Protein AF-A0A2V6NND7-F1 (afdb_monomer_lite)

Foldseek 3Di:
DDKFKKKAKAQCPPVVLVVVLCVLLVVLVKDKDWPDWAHAPDPPDMIMTIMMIGDPDPVSVVVSVVVNVVSVIDTDFPAFFDKDWAQAQLGDDPQFDFFDQFWKWGADPNDIATAPPRDGGFWWFADPVVRHIYTDHSNRHGTGTITTGDCHRMDTDDDDDPPPDD

pLDDT: mean 82.36, std 12.59, range [38.66, 97.38]

Radius of gyration: 18.02 Å; chains: 1; bounding box: 40×38×52 Å

Sequence (166 aa):
MFSETIELRGHIIDSLILPKVLDEILEGGGNFKIAQVKIGQQRADQSIARIEVSAESGGALDDLILRLRQHGAEVAEKGDAQLAAAPADGIFPNDFYVTTNRQTFVRIGGKELEVRAPMLDSAIMIDRGKERARTVRFADVRKGMEIVVGHQGVRVVPAQRATSGT

Structure (mmCIF, N/CA/C/O backbone):
data_AF-A0A2V6NND7-F1
#
_entry.id   AF-A0A2V6NND7-F1
#
loop_
_atom_site.group_PDB
_atom_site.id
_atom_site.type_symbol
_atom_site.label_atom_id
_atom_site.label_alt_id
_atom_site.label_comp_id
_atom_site.label_asym_id
_atom_site.label_entity_id
_atom_site.label_seq_id
_atom_site.pdbx_PDB_ins_code
_atom_site.Cartn_x
_atom_site.Cartn_y
_atom_site.Cartn_z
_atom_site.occupancy
_atom_site.B_iso_or_equiv
_atom_site.auth_seq_id
_atom_site.auth_comp_id
_atom_site.auth_asym_id
_atom_site.auth_atom_id
_atom_site.pdbx_PDB_model_num
ATOM 1 N N . MET A 1 1 ? -0.317 21.075 -2.247 1.00 62.53 1 MET A N 1
ATOM 2 C CA . MET A 1 1 ? -1.237 20.372 -1.334 1.00 62.53 1 MET A CA 1
ATOM 3 C C . MET A 1 1 ? -1.298 18.921 -1.769 1.00 62.53 1 MET A C 1
ATOM 5 O O . MET A 1 1 ? -1.736 18.646 -2.880 1.00 62.53 1 MET A O 1
ATOM 9 N N . PHE A 1 2 ? -0.756 18.032 -0.948 1.00 71.62 2 PHE A N 1
ATOM 10 C CA . PHE A 1 2 ? -0.728 16.588 -1.178 1.00 71.62 2 PHE A CA 1
ATOM 11 C C . PHE A 1 2 ? -1.753 15.947 -0.249 1.00 71.62 2 PHE A C 1
ATOM 13 O O . PHE A 1 2 ? -1.918 16.429 0.870 1.00 71.62 2 PHE A O 1
ATOM 20 N N . SER A 1 3 ? -2.444 14.897 -0.692 1.00 76.69 3 SER A N 1
ATOM 21 C CA . SER A 1 3 ? -3.372 14.159 0.165 1.00 76.69 3 SER A CA 1
ATOM 22 C C . SER A 1 3 ? -3.219 12.654 0.024 1.00 76.69 3 SER A C 1
ATOM 24 O O . SER A 1 3 ? -2.880 12.146 -1.046 1.00 76.69 3 SER A O 1
ATOM 26 N N . GLU A 1 4 ? -3.486 11.929 1.103 1.00 77.81 4 GLU A N 1
ATOM 27 C CA . GLU A 1 4 ? -3.476 10.476 1.184 1.00 77.81 4 GLU A CA 1
ATOM 28 C C . GLU A 1 4 ? -4.633 9.991 2.043 1.00 77.81 4 GLU A C 1
ATOM 30 O O . GLU A 1 4 ? -4.962 10.593 3.057 1.00 77.81 4 GLU A O 1
ATOM 35 N N . THR A 1 5 ? -5.283 8.904 1.644 1.00 81.62 5 THR A N 1
ATOM 36 C CA . THR A 1 5 ? -6.336 8.315 2.465 1.00 81.62 5 THR A CA 1
ATOM 37 C C . THR A 1 5 ? -5.710 7.270 3.365 1.00 81.62 5 THR A C 1
ATOM 39 O O . THR A 1 5 ? -5.014 6.387 2.881 1.00 81.62 5 THR A O 1
ATOM 42 N N . ILE A 1 6 ? -5.979 7.351 4.659 1.00 84.44 6 ILE A N 1
ATOM 43 C CA . ILE A 1 6 ? -5.662 6.323 5.642 1.00 84.44 6 ILE A CA 1
ATOM 44 C C . ILE A 1 6 ? -6.937 5.593 6.065 1.00 84.44 6 ILE A C 1
ATOM 46 O O . ILE A 1 6 ? -8.038 6.145 6.038 1.00 84.44 6 ILE A O 1
ATOM 50 N N . GLU A 1 7 ? -6.784 4.343 6.464 1.00 85.00 7 GLU A N 1
ATOM 51 C CA . GLU A 1 7 ? -7.793 3.491 7.058 1.00 85.00 7 GLU A CA 1
ATOM 52 C C . GLU A 1 7 ? -7.348 3.089 8.469 1.00 85.00 7 GLU A C 1
ATOM 54 O O . GLU A 1 7 ? -6.255 2.573 8.685 1.00 85.00 7 GLU A O 1
ATOM 59 N N . LEU A 1 8 ? -8.218 3.327 9.442 1.00 82.69 8 LEU A N 1
ATOM 60 C CA . LEU A 1 8 ? -8.072 2.883 10.820 1.00 82.69 8 LEU A CA 1
ATOM 61 C C . LEU A 1 8 ? -8.995 1.696 11.056 1.00 82.69 8 LEU A C 1
ATOM 63 O O . LEU A 1 8 ? -10.178 1.758 10.711 1.00 82.69 8 LEU A O 1
ATOM 67 N N . ARG A 1 9 ? -8.472 0.643 11.687 1.00 77.06 9 ARG A N 1
ATOM 68 C CA . ARG A 1 9 ? -9.228 -0.556 12.068 1.00 77.06 9 ARG A CA 1
ATOM 69 C C . ARG A 1 9 ? -9.060 -0.844 13.553 1.00 77.06 9 ARG A C 1
ATOM 71 O O . ARG A 1 9 ? -7.950 -0.805 14.072 1.00 77.06 9 ARG A O 1
ATOM 78 N N . GLY A 1 10 ? -10.158 -1.166 14.231 1.00 74.00 10 GLY A N 1
ATOM 79 C CA . GLY A 1 10 ? -10.142 -1.578 15.637 1.00 74.00 10 GLY A CA 1
ATOM 80 C C . GLY A 1 10 ? -11.362 -1.092 16.412 1.00 74.00 10 GLY A C 1
ATOM 81 O O . GLY A 1 10 ? -12.383 -0.725 15.832 1.00 74.00 10 GLY A O 1
ATOM 82 N N . HIS A 1 11 ? -11.270 -1.064 17.741 1.00 68.62 11 HIS A N 1
ATOM 83 C CA . HIS A 1 11 ? -12.316 -0.492 18.596 1.00 68.62 11 HIS A CA 1
ATOM 84 C C . HIS A 1 11 ? -12.181 1.030 18.642 1.00 68.62 11 HIS A C 1
ATOM 86 O O . HIS A 1 11 ? -11.736 1.596 19.636 1.00 68.62 11 HIS A O 1
ATOM 92 N N . ILE A 1 12 ? -12.527 1.687 17.536 1.00 69.94 12 ILE A N 1
ATOM 93 C CA . ILE A 1 12 ? -12.342 3.129 17.307 1.00 69.94 12 ILE A CA 1
ATOM 94 C C . ILE A 1 12 ? -12.908 3.991 18.455 1.00 69.94 12 ILE A C 1
ATOM 96 O O . ILE A 1 12 ? -12.296 4.997 18.806 1.00 69.94 12 ILE A O 1
ATOM 100 N N . ILE A 1 13 ? -14.028 3.572 19.058 1.00 68.06 13 ILE A N 1
ATOM 101 C CA . ILE A 1 13 ? -14.687 4.261 20.181 1.00 68.06 13 ILE A CA 1
ATOM 102 C C . ILE A 1 13 ? -13.955 3.994 21.509 1.00 68.06 13 ILE A C 1
ATOM 104 O O . ILE A 1 13 ? -13.484 4.931 22.145 1.00 68.06 13 ILE A O 1
ATOM 108 N N . ASP A 1 14 ? -13.811 2.725 21.906 1.00 67.38 14 ASP A N 1
ATOM 109 C CA . ASP A 1 14 ? -13.298 2.358 23.239 1.00 67.38 14 ASP A CA 1
ATOM 110 C C . ASP A 1 14 ? -11.806 2.684 23.425 1.00 67.38 14 ASP A C 1
ATOM 112 O O . ASP A 1 14 ? -11.357 2.979 24.529 1.00 67.38 14 ASP A O 1
ATOM 116 N N . SER A 1 15 ? -11.021 2.633 22.345 1.00 68.56 15 SER A N 1
ATOM 117 C CA . SER A 1 15 ? -9.563 2.828 22.392 1.00 68.56 15 SER A CA 1
ATOM 118 C C . SER A 1 15 ? -9.113 4.278 22.181 1.00 68.56 15 SER A C 1
ATOM 120 O O . SER A 1 15 ? -7.916 4.567 22.280 1.00 68.56 15 SER A O 1
ATOM 122 N N . LEU A 1 16 ? -10.050 5.189 21.877 1.00 77.06 16 LEU A N 1
ATOM 123 C CA . LEU A 1 16 ? -9.783 6.593 21.532 1.00 77.06 16 LEU A CA 1
ATOM 124 C C . LEU A 1 16 ? -8.706 6.762 20.439 1.00 77.06 16 LEU A C 1
ATOM 126 O O . LEU A 1 16 ? -8.023 7.783 20.388 1.00 77.06 16 LEU A O 1
ATOM 130 N N . ILE A 1 17 ? -8.542 5.772 19.555 1.00 79.62 17 ILE A N 1
ATOM 131 C CA . ILE A 1 17 ? -7.549 5.827 18.470 1.00 79.62 17 ILE A CA 1
ATOM 132 C C . ILE A 1 17 ? -7.900 6.933 17.475 1.00 79.62 17 ILE A C 1
ATOM 134 O O . ILE A 1 17 ? -7.009 7.632 17.007 1.00 79.62 17 ILE A O 1
ATOM 138 N N . LEU A 1 18 ? -9.189 7.119 17.173 1.00 83.50 18 LEU A N 1
ATOM 139 C CA . LEU A 1 18 ? -9.616 8.139 16.217 1.00 83.50 18 LEU A CA 1
ATOM 140 C C . LEU A 1 18 ? -9.281 9.561 16.686 1.00 83.50 18 LEU A C 1
ATOM 142 O O . LEU A 1 18 ? -8.592 10.236 15.931 1.00 83.50 18 LEU A O 1
ATOM 146 N N . PRO A 1 19 ? -9.671 10.008 17.898 1.00 86.50 19 PRO A N 1
ATOM 147 C CA . PRO A 1 19 ? -9.245 11.310 18.410 1.00 86.50 19 PRO A CA 1
ATOM 148 C C . PRO A 1 19 ? -7.727 11.499 18.367 1.00 86.50 19 PRO A C 1
ATOM 150 O O . PRO A 1 19 ? -7.268 12.468 17.785 1.00 86.50 19 PRO A O 1
ATOM 153 N N . LYS A 1 20 ? -6.949 10.516 18.845 1.00 85.00 20 LYS A N 1
ATOM 154 C CA . LYS A 1 20 ? -5.477 10.586 18.839 1.00 85.00 20 LYS A CA 1
ATOM 155 C C . LYS A 1 20 ? -4.891 10.786 17.443 1.00 85.00 20 LYS A C 1
ATOM 157 O O . LYS A 1 20 ? -3.969 11.567 17.273 1.00 85.00 20 LYS A O 1
ATOM 162 N N . VAL A 1 21 ? -5.421 10.078 16.448 1.00 86.00 21 VAL A N 1
ATOM 163 C CA . VAL A 1 21 ? -4.977 10.212 15.055 1.00 86.00 21 VAL A CA 1
ATOM 164 C C . VAL A 1 21 ? -5.342 11.581 14.488 1.00 86.00 21 VAL A C 1
ATOM 166 O O . VAL A 1 21 ? -4.541 12.166 13.769 1.00 86.00 21 VAL A O 1
ATOM 169 N N . LEU A 1 22 ? -6.531 12.100 14.799 1.00 88.38 22 LEU A N 1
ATOM 170 C CA . LEU A 1 22 ? -6.937 13.436 14.362 1.00 88.38 22 LEU A CA 1
ATOM 171 C C . LEU A 1 22 ? -6.082 14.530 15.013 1.00 88.38 22 LEU A C 1
ATOM 173 O O . LEU A 1 22 ? -5.671 15.456 14.318 1.00 88.38 22 LEU A O 1
ATOM 177 N N . ASP A 1 23 ? -5.774 14.389 16.302 1.00 89.50 23 ASP A N 1
ATOM 178 C CA . ASP A 1 23 ? -4.897 15.303 17.034 1.00 89.50 23 ASP A CA 1
ATOM 179 C C . ASP A 1 23 ? -3.484 15.289 16.433 1.00 89.50 23 ASP A C 1
ATOM 181 O O . ASP A 1 23 ? -2.960 16.342 16.085 1.00 89.50 23 ASP A O 1
ATOM 185 N N . GLU A 1 24 ? -2.919 14.106 16.174 1.00 87.81 24 GLU A N 1
ATOM 186 C CA . GLU A 1 24 ? -1.608 13.946 15.528 1.00 87.81 24 GLU A CA 1
ATOM 187 C C . GLU A 1 24 ? -1.566 14.580 14.122 1.00 87.81 24 GLU A C 1
ATOM 189 O O . GLU A 1 24 ? -0.559 15.172 13.726 1.00 87.81 24 GLU A O 1
ATOM 194 N N . ILE A 1 25 ? -2.666 14.500 13.357 1.00 88.12 25 ILE A N 1
ATOM 195 C CA . ILE A 1 25 ? -2.780 15.176 12.053 1.00 88.12 25 ILE A CA 1
ATOM 196 C C . ILE A 1 25 ? -2.674 16.692 12.217 1.00 88.12 25 ILE A C 1
ATOM 198 O O . ILE A 1 25 ? -1.933 17.333 11.468 1.00 88.12 25 ILE A O 1
ATOM 202 N N . LEU A 1 26 ? -3.404 17.257 13.178 1.00 88.81 26 LEU A N 1
ATOM 203 C CA . LEU A 1 26 ? -3.429 18.697 13.427 1.00 88.81 26 LEU A CA 1
ATOM 204 C C . LEU A 1 26 ? -2.096 19.200 14.000 1.00 88.81 26 LEU A C 1
ATOM 206 O O . LEU A 1 26 ? -1.587 20.221 13.540 1.00 88.81 26 LEU A O 1
ATOM 210 N N . GLU A 1 27 ? -1.498 18.474 14.947 1.00 88.75 27 GLU A N 1
ATOM 211 C CA . GLU A 1 27 ? -0.179 18.785 15.520 1.00 88.75 27 GLU A CA 1
ATOM 212 C C . GLU A 1 27 ? 0.929 18.735 14.463 1.00 88.75 27 GLU A C 1
ATOM 214 O O . GLU A 1 27 ? 1.844 19.559 14.468 1.00 88.75 27 GLU A O 1
ATOM 219 N N . GLY A 1 28 ? 0.813 17.819 13.499 1.00 82.38 28 GLY A N 1
ATOM 220 C CA . GLY A 1 28 ? 1.700 17.726 12.345 1.00 82.38 28 GLY A CA 1
ATOM 221 C C . GLY A 1 28 ? 1.503 18.812 11.282 1.00 82.38 28 GLY A C 1
ATOM 222 O O . GLY A 1 28 ? 2.145 18.732 10.235 1.00 82.38 28 GLY A O 1
ATOM 223 N N . GLY A 1 29 ? 0.616 19.789 11.505 1.00 85.06 29 GLY A N 1
ATOM 224 C CA . GLY A 1 29 ? 0.294 20.844 10.538 1.00 85.06 29 GLY A CA 1
ATOM 225 C C . GLY A 1 29 ? -0.481 20.345 9.313 1.00 85.06 29 GLY A C 1
ATOM 226 O O . GLY A 1 29 ? -0.530 21.025 8.288 1.00 85.06 29 GLY A O 1
ATOM 227 N N . GLY A 1 30 ? -1.054 19.143 9.393 1.00 88.50 30 GLY A N 1
ATOM 228 C CA . GLY A 1 30 ? -1.905 18.568 8.364 1.00 88.50 30 GLY A CA 1
ATOM 229 C C . GLY A 1 30 ? -3.368 18.967 8.534 1.00 88.50 30 GLY A C 1
ATOM 230 O O . GLY A 1 30 ? -3.797 19.521 9.544 1.00 88.50 30 GLY A O 1
ATOM 231 N N . ASN A 1 31 ? -4.169 18.646 7.528 1.00 89.81 31 ASN A N 1
ATOM 232 C CA . ASN A 1 31 ? -5.617 18.785 7.561 1.00 89.81 31 ASN A CA 1
ATOM 233 C C . ASN A 1 31 ? -6.267 17.450 7.194 1.00 89.81 31 ASN A C 1
ATOM 235 O O . ASN A 1 31 ? -5.673 16.659 6.460 1.00 89.81 31 ASN A O 1
ATOM 239 N N . PHE A 1 32 ? -7.485 17.192 7.664 1.00 90.38 32 PHE A N 1
ATOM 240 C CA . PHE A 1 32 ? -8.160 15.923 7.420 1.00 90.38 32 PHE A CA 1
ATOM 241 C C . PHE A 1 32 ? -9.601 16.076 6.947 1.00 90.38 32 PHE A C 1
ATOM 243 O O . PHE A 1 32 ? -10.300 17.043 7.240 1.00 90.38 32 PHE A O 1
ATOM 250 N N . LYS A 1 33 ? -10.073 15.047 6.249 1.00 87.81 33 LYS A N 1
ATOM 251 C CA . LYS A 1 33 ? -11.464 14.867 5.859 1.00 87.81 33 LYS A CA 1
ATOM 252 C C . LYS A 1 33 ? -11.870 13.424 6.101 1.00 87.81 33 LYS A C 1
ATOM 254 O O . LYS A 1 33 ? -11.330 12.495 5.507 1.00 87.81 33 LYS A O 1
ATOM 259 N N . ILE A 1 34 ? -12.856 13.224 6.964 1.00 88.38 34 ILE A N 1
ATOM 260 C CA . ILE A 1 34 ? -13.398 11.891 7.225 1.00 88.38 34 ILE A CA 1
ATOM 261 C C . ILE A 1 34 ? -14.245 11.476 6.015 1.00 88.38 34 ILE A C 1
ATOM 263 O O . ILE A 1 34 ? -15.269 12.092 5.727 1.00 88.38 34 ILE A O 1
ATOM 267 N N . ALA A 1 35 ? -13.804 10.445 5.296 1.00 84.00 35 ALA A N 1
ATOM 268 C CA . ALA A 1 35 ? -14.480 9.938 4.105 1.00 84.00 35 ALA A CA 1
ATOM 269 C C . ALA A 1 35 ? -15.583 8.934 4.462 1.00 84.00 35 ALA A C 1
ATOM 271 O O . ALA A 1 35 ? -16.664 8.952 3.876 1.00 84.00 35 ALA A O 1
ATOM 272 N N . GLN A 1 36 ? -15.319 8.048 5.424 1.00 83.50 36 GLN A N 1
ATOM 273 C CA . GLN A 1 36 ? -16.276 7.035 5.860 1.00 83.50 36 GLN A CA 1
ATOM 274 C C . GLN A 1 36 ? -15.980 6.603 7.291 1.00 83.50 36 GLN A C 1
ATOM 276 O O . GLN A 1 36 ? -14.826 6.383 7.641 1.00 83.50 36 GLN A O 1
ATOM 281 N N . VAL A 1 37 ? -17.022 6.396 8.094 1.00 84.50 37 VAL A N 1
ATOM 282 C CA . VAL A 1 37 ? -16.910 5.726 9.394 1.00 84.50 37 VAL A CA 1
ATOM 283 C C . VAL A 1 37 ? -17.950 4.621 9.451 1.00 84.50 37 VAL A C 1
ATOM 285 O O . VAL A 1 37 ? -19.135 4.858 9.227 1.00 84.50 37 VAL A O 1
ATOM 288 N N . LYS A 1 38 ? -17.502 3.403 9.738 1.00 81.69 38 LYS A N 1
ATOM 289 C CA . LYS A 1 38 ? -18.344 2.242 9.992 1.00 81.69 38 LYS A CA 1
ATOM 290 C C . LYS A 1 38 ? -18.078 1.768 11.412 1.00 81.69 38 LYS A C 1
ATOM 292 O O . LYS A 1 38 ? -16.997 1.268 11.709 1.00 81.69 38 LYS A O 1
ATOM 297 N N . ILE A 1 39 ? -19.064 1.947 12.278 1.00 82.69 39 ILE A N 1
ATOM 298 C CA . ILE A 1 39 ? -18.979 1.550 13.682 1.00 82.69 39 ILE A CA 1
ATOM 299 C C . ILE A 1 39 ? -19.491 0.112 13.801 1.00 82.69 39 ILE A C 1
ATOM 301 O O . ILE A 1 39 ? -20.542 -0.222 13.248 1.00 82.69 39 ILE A O 1
ATOM 305 N N . GLY A 1 40 ? -18.720 -0.737 14.479 1.00 78.06 40 GLY A N 1
ATOM 306 C CA . GLY A 1 40 ? -19.140 -2.092 14.831 1.00 78.06 40 GLY A CA 1
ATOM 307 C C . GLY A 1 40 ? -20.382 -2.053 15.724 1.00 78.06 40 GLY A C 1
ATOM 308 O O . GLY A 1 40 ? -20.478 -1.201 16.604 1.00 78.06 40 GLY A O 1
ATOM 309 N N . GLN A 1 41 ? -21.356 -2.932 15.489 1.00 76.00 41 GLN A N 1
ATOM 310 C CA . GLN A 1 41 ? -22.613 -2.909 16.251 1.00 76.00 41 GLN A CA 1
ATOM 311 C C . GLN A 1 41 ? -22.481 -3.639 17.590 1.00 76.00 41 GLN A C 1
ATOM 313 O O . GLN A 1 41 ? -23.204 -3.336 18.538 1.00 76.00 41 GLN A O 1
ATOM 318 N N . GLN A 1 42 ? -21.549 -4.588 17.676 1.00 75.69 42 GLN A N 1
ATOM 319 C CA . GLN A 1 42 ? -21.250 -5.355 18.879 1.00 75.69 42 GLN A CA 1
ATOM 320 C C . GLN A 1 42 ? -19.815 -5.107 19.352 1.00 75.69 42 GLN A C 1
ATOM 322 O O . GLN A 1 42 ? -18.949 -4.717 18.574 1.00 75.69 42 GLN A O 1
ATOM 327 N N . ARG A 1 43 ? -19.527 -5.398 20.629 1.00 64.62 43 ARG A N 1
ATOM 328 C CA . ARG A 1 43 ? -18.174 -5.243 21.203 1.00 64.62 43 ARG A CA 1
ATOM 329 C C . ARG A 1 43 ? -17.099 -6.052 20.473 1.00 64.62 43 ARG A C 1
ATOM 331 O O . ARG A 1 43 ? -15.944 -5.665 20.530 1.00 64.62 43 ARG A O 1
ATOM 338 N N . ALA A 1 44 ? -17.461 -7.156 19.820 1.00 67.31 44 ALA A N 1
ATOM 339 C CA . ALA A 1 44 ? -16.531 -7.979 19.047 1.00 67.31 44 ALA A CA 1
ATOM 340 C C . ALA A 1 44 ? -16.308 -7.461 17.612 1.00 67.31 44 ALA A C 1
ATOM 342 O O . ALA A 1 44 ? -15.364 -7.889 16.948 1.00 67.31 44 ALA A O 1
ATOM 343 N N . ASP A 1 45 ? -17.147 -6.538 17.133 1.00 68.50 45 ASP A N 1
ATOM 344 C CA . ASP A 1 45 ? -17.067 -6.025 15.771 1.00 68.50 45 ASP A CA 1
ATOM 345 C C . ASP A 1 45 ? -15.997 -4.936 15.668 1.00 68.50 45 ASP A C 1
ATOM 347 O O . ASP A 1 45 ? -15.986 -3.952 16.4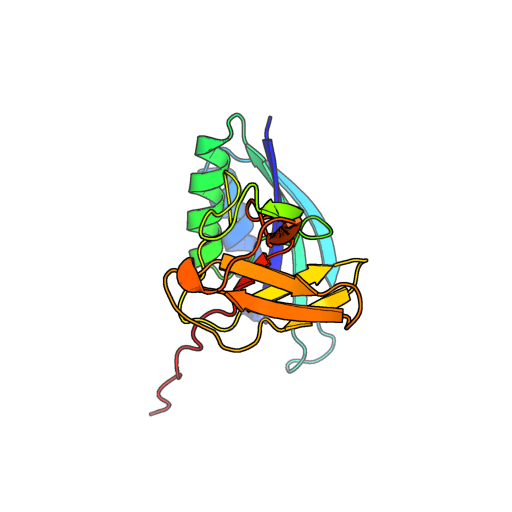15 1.00 68.50 45 ASP A O 1
ATOM 351 N N . GLN A 1 46 ? -15.111 -5.073 14.684 1.00 70.00 46 GLN A N 1
ATOM 352 C CA . GLN A 1 46 ? -14.150 -4.022 14.375 1.00 70.00 46 GLN A CA 1
ATOM 353 C C . GLN A 1 46 ? -14.851 -2.832 13.720 1.00 70.00 46 GLN A C 1
ATOM 355 O O . GLN A 1 46 ? -15.629 -2.980 12.776 1.00 70.00 46 GLN A O 1
ATOM 360 N N . SER A 1 47 ? -14.532 -1.634 14.200 1.00 81.19 47 SER A N 1
ATOM 361 C CA . SER A 1 47 ? -14.904 -0.390 13.538 1.00 81.19 47 SER A CA 1
ATOM 362 C C . SER A 1 47 ? -13.833 -0.014 12.514 1.00 81.19 47 SER A C 1
ATOM 364 O O . SER A 1 47 ? -12.649 -0.303 12.704 1.00 81.19 47 SER A O 1
ATOM 366 N N . ILE A 1 48 ? -14.255 0.624 11.424 1.00 82.88 48 ILE A N 1
ATOM 367 C CA . ILE A 1 48 ? -13.390 1.064 10.327 1.00 82.88 48 ILE A CA 1
ATOM 368 C C . ILE A 1 48 ? -13.629 2.554 10.088 1.00 82.88 48 ILE A C 1
ATOM 370 O O . ILE A 1 48 ? -14.776 2.969 9.922 1.00 82.88 48 ILE A O 1
ATOM 374 N N . ALA A 1 49 ? -12.571 3.357 10.031 1.00 85.31 49 ALA A N 1
ATOM 375 C CA . ALA A 1 49 ? -12.649 4.758 9.624 1.00 85.31 49 ALA A CA 1
ATOM 376 C C . ALA A 1 49 ? -11.672 5.029 8.483 1.00 85.31 49 ALA A C 1
ATOM 378 O O . ALA A 1 49 ? -10.504 4.676 8.571 1.00 85.31 49 ALA A O 1
ATOM 379 N N . ARG A 1 50 ? -12.151 5.672 7.420 1.00 86.12 50 ARG A N 1
ATOM 380 C CA . ARG A 1 50 ? -11.340 6.169 6.309 1.00 86.12 50 ARG A CA 1
ATOM 381 C C . ARG A 1 50 ? -11.235 7.675 6.406 1.00 86.12 50 ARG A C 1
ATOM 383 O O . ARG A 1 50 ? -12.258 8.363 6.447 1.00 86.12 50 ARG A O 1
ATOM 390 N N . ILE A 1 51 ? -10.011 8.173 6.424 1.00 87.94 51 ILE A N 1
ATOM 391 C CA . ILE A 1 51 ? -9.697 9.580 6.637 1.00 87.94 51 ILE A CA 1
ATOM 392 C C . ILE A 1 51 ? -8.731 9.998 5.542 1.00 87.94 51 ILE A C 1
ATOM 394 O O . ILE A 1 51 ? -7.669 9.413 5.389 1.00 87.94 51 ILE A O 1
ATOM 398 N N . GLU A 1 52 ? -9.104 10.992 4.755 1.00 86.88 52 GLU A N 1
ATOM 399 C CA . GLU A 1 52 ? -8.177 11.668 3.864 1.00 86.88 52 GLU A CA 1
ATOM 400 C C . GLU A 1 52 ? -7.368 12.673 4.679 1.00 86.88 52 GLU A C 1
ATOM 402 O O . GLU A 1 52 ? -7.936 13.539 5.335 1.00 86.88 52 GLU A O 1
ATOM 407 N N . VAL A 1 53 ? -6.053 12.535 4.657 1.00 87.50 53 VAL A N 1
ATOM 408 C CA . VAL A 1 53 ? -5.081 13.403 5.313 1.00 87.50 53 VAL A CA 1
ATOM 409 C C . VAL A 1 53 ? -4.400 14.217 4.233 1.00 87.50 53 VAL A C 1
ATOM 411 O O . VAL A 1 53 ? -4.071 13.694 3.174 1.00 87.50 53 VAL A O 1
ATOM 414 N N . SER A 1 54 ? -4.190 15.498 4.480 1.00 82.62 54 SER A N 1
ATOM 415 C CA . SER A 1 54 ? -3.577 16.415 3.533 1.00 82.62 54 SER A CA 1
ATOM 416 C C . SER A 1 54 ? -2.529 17.280 4.212 1.00 82.62 54 SER A C 1
ATOM 418 O O . SER A 1 54 ? -2.680 17.642 5.374 1.00 82.62 54 SER A O 1
ATOM 420 N N . ALA A 1 55 ? -1.468 17.608 3.483 1.00 85.44 55 ALA A N 1
ATOM 421 C CA . ALA A 1 55 ? -0.390 18.468 3.954 1.00 85.44 55 ALA A CA 1
ATOM 422 C C . ALA A 1 55 ? 0.061 19.434 2.848 1.00 85.44 55 ALA A C 1
ATOM 424 O O . ALA A 1 55 ? -0.240 19.263 1.656 1.00 85.44 55 ALA A O 1
ATOM 425 N N . GLU A 1 56 ? 0.793 20.475 3.241 1.00 77.69 56 GLU A N 1
ATOM 426 C CA . GLU A 1 56 ? 1.280 21.500 2.315 1.00 77.69 56 GLU A CA 1
ATOM 427 C C . GLU A 1 56 ? 2.307 20.937 1.315 1.00 77.69 56 GLU A C 1
ATOM 429 O O . GLU A 1 56 ? 2.256 21.279 0.127 1.00 77.69 56 GLU A O 1
ATOM 434 N N . SER A 1 57 ? 3.157 20.000 1.756 1.00 75.00 57 SER A N 1
ATOM 435 C CA . SER A 1 57 ? 4.209 19.348 0.964 1.00 75.00 57 SER A CA 1
ATOM 436 C C . SER A 1 57 ? 4.161 17.813 1.060 1.00 75.00 57 SER A C 1
ATOM 438 O O . SER A 1 57 ? 3.583 17.261 1.994 1.00 75.00 57 SER A O 1
ATOM 440 N N . GLY A 1 58 ? 4.771 17.122 0.087 1.00 64.69 58 GLY A N 1
ATOM 441 C CA . GLY A 1 58 ? 4.834 15.654 0.059 1.00 64.69 58 GLY A CA 1
ATOM 442 C C . GLY A 1 58 ? 5.673 15.072 1.199 1.00 64.69 58 GLY A C 1
ATOM 443 O O . GLY A 1 58 ? 5.223 14.154 1.866 1.00 64.69 58 GLY A O 1
ATOM 444 N N . GLY A 1 59 ? 6.829 15.674 1.507 1.00 66.69 59 GLY A N 1
ATOM 445 C CA . GLY A 1 59 ? 7.662 15.223 2.630 1.00 66.69 59 GLY A CA 1
ATOM 446 C C . GLY A 1 59 ? 6.959 15.351 3.986 1.00 66.69 59 GLY A C 1
ATOM 447 O O . GLY A 1 59 ? 7.020 14.437 4.799 1.00 66.69 59 GLY A O 1
ATOM 448 N N . ALA A 1 60 ? 6.206 16.438 4.201 1.00 74.44 60 ALA A N 1
ATOM 449 C CA . ALA A 1 60 ? 5.403 16.594 5.415 1.00 74.44 60 ALA A CA 1
ATOM 450 C C . ALA A 1 60 ? 4.279 15.548 5.507 1.00 74.44 60 ALA A C 1
ATOM 452 O O . ALA A 1 60 ? 3.967 15.078 6.600 1.00 74.44 60 ALA A O 1
ATOM 453 N N . LEU A 1 61 ? 3.683 15.172 4.370 1.00 76.31 61 LEU A N 1
ATOM 454 C CA . LEU A 1 61 ? 2.675 14.116 4.305 1.00 76.31 61 LEU A CA 1
ATOM 455 C C . LEU A 1 61 ? 3.277 12.742 4.630 1.00 76.31 61 LEU A C 1
ATOM 457 O O . LEU A 1 61 ? 2.687 12.008 5.417 1.00 76.31 61 LEU A O 1
ATOM 461 N N . ASP A 1 62 ? 4.446 12.416 4.079 1.00 73.12 62 ASP A N 1
ATOM 462 C CA . ASP A 1 62 ? 5.136 11.145 4.329 1.00 73.12 62 ASP A CA 1
ATOM 463 C C . ASP A 1 62 ? 5.515 10.993 5.810 1.00 73.12 62 ASP A C 1
ATOM 465 O O . ASP A 1 62 ? 5.235 9.960 6.428 1.00 73.12 62 ASP A O 1
ATOM 469 N N . ASP A 1 63 ? 6.069 12.051 6.411 1.00 78.06 63 ASP A N 1
ATOM 470 C CA . ASP A 1 63 ? 6.391 12.095 7.841 1.00 78.06 63 ASP A CA 1
ATOM 471 C C . ASP A 1 63 ? 5.137 11.932 8.706 1.00 78.06 63 ASP A C 1
ATOM 473 O O . ASP A 1 63 ? 5.152 11.226 9.720 1.00 78.06 63 ASP A O 1
ATOM 477 N N . LEU A 1 64 ? 4.033 12.566 8.303 1.00 82.56 64 LEU A N 1
ATOM 478 C CA . LEU A 1 64 ? 2.758 12.459 8.999 1.00 82.56 64 LEU A CA 1
ATOM 479 C C . LEU A 1 64 ? 2.213 11.032 8.922 1.00 82.56 64 LEU A C 1
ATOM 481 O O . LEU A 1 64 ? 1.899 10.438 9.948 1.00 82.56 64 LEU A O 1
ATOM 485 N N . ILE A 1 65 ? 2.176 10.436 7.731 1.00 80.62 65 ILE A N 1
ATOM 486 C CA . ILE A 1 65 ? 1.745 9.049 7.523 1.00 80.62 65 ILE A CA 1
ATOM 487 C C . ILE A 1 65 ? 2.586 8.086 8.363 1.00 80.62 65 ILE A C 1
ATOM 489 O O . ILE A 1 65 ? 2.040 7.146 8.948 1.00 80.62 65 ILE A O 1
ATOM 493 N N . LEU A 1 66 ? 3.899 8.312 8.466 1.00 77.25 66 LEU A N 1
ATOM 494 C CA . LEU A 1 66 ? 4.782 7.488 9.287 1.00 77.25 66 LEU A CA 1
ATOM 495 C C . LEU A 1 66 ? 4.395 7.530 10.771 1.00 77.25 66 LEU A C 1
ATOM 497 O O . LEU A 1 66 ? 4.404 6.487 11.428 1.00 77.25 66 LEU A O 1
ATOM 501 N N . ARG A 1 67 ? 4.018 8.700 11.300 1.00 81.31 67 ARG A N 1
ATOM 502 C CA . ARG A 1 67 ? 3.510 8.841 12.677 1.00 81.31 67 ARG A CA 1
ATOM 503 C C . ARG A 1 67 ? 2.146 8.180 12.843 1.00 81.31 67 ARG A C 1
ATOM 505 O O . ARG A 1 67 ? 1.962 7.381 13.758 1.00 81.31 67 ARG A O 1
ATOM 512 N N . LEU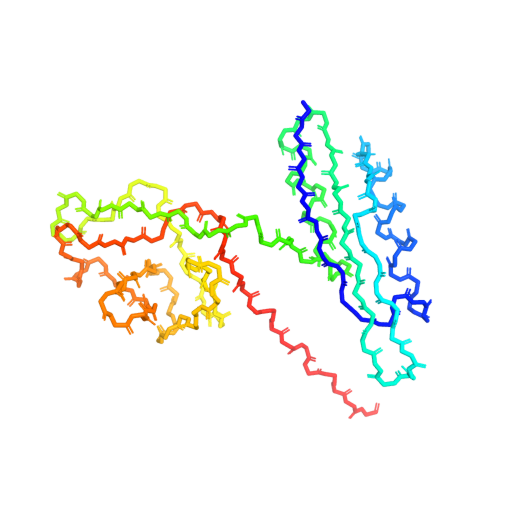 A 1 68 ? 1.232 8.377 11.896 1.00 82.62 68 LEU A N 1
ATOM 513 C CA . LEU A 1 68 ? -0.101 7.764 11.930 1.00 82.62 68 LEU A CA 1
ATOM 514 C C . LEU A 1 68 ? -0.050 6.230 11.909 1.00 82.62 68 LEU A C 1
ATOM 516 O O . LEU A 1 68 ? -0.833 5.573 12.601 1.00 82.62 68 LEU A O 1
ATOM 520 N N . ARG A 1 69 ? 0.920 5.639 11.202 1.00 78.12 69 ARG A N 1
ATOM 521 C CA . ARG A 1 69 ? 1.169 4.187 11.224 1.00 78.12 69 ARG A CA 1
ATOM 522 C C . ARG A 1 69 ? 1.507 3.654 12.618 1.00 78.12 69 ARG A C 1
ATOM 524 O O . ARG A 1 69 ? 1.161 2.513 12.919 1.00 78.12 69 ARG A O 1
ATOM 531 N N . GLN A 1 70 ? 2.119 4.455 13.493 1.00 74.38 70 GLN A N 1
ATOM 532 C CA . GLN A 1 70 ? 2.414 4.053 14.879 1.00 74.38 70 GLN A CA 1
ATOM 533 C C . GLN A 1 70 ? 1.140 3.902 15.722 1.00 74.38 70 GLN A C 1
ATOM 535 O O . GLN A 1 70 ? 1.111 3.110 16.663 1.00 74.38 70 GLN A O 1
ATOM 540 N N . HIS A 1 71 ? 0.066 4.597 15.340 1.00 74.19 71 HIS A N 1
ATOM 541 C CA . HIS A 1 71 ? -1.258 4.497 15.953 1.00 74.19 71 HIS A CA 1
ATOM 542 C C . HIS A 1 71 ? -2.157 3.436 15.296 1.00 74.19 71 HIS A C 1
ATOM 544 O O . HIS A 1 71 ? -3.327 3.316 15.657 1.00 74.19 71 HIS A O 1
ATOM 550 N N . GLY A 1 72 ? -1.620 2.650 14.355 1.00 68.62 72 GLY A N 1
ATOM 551 C CA . GLY A 1 72 ? -2.362 1.610 13.642 1.00 68.62 72 GLY A CA 1
ATOM 552 C C . GLY A 1 72 ? -3.134 2.108 12.418 1.00 68.62 72 GLY A C 1
ATOM 553 O O . GLY A 1 72 ? -4.006 1.390 11.933 1.00 68.62 72 GLY A O 1
ATOM 554 N N . ALA A 1 73 ? -2.836 3.313 11.914 1.00 73.75 73 ALA A N 1
ATOM 555 C CA . ALA A 1 73 ? -3.337 3.754 10.616 1.00 73.75 73 ALA A CA 1
ATOM 556 C C . ALA A 1 73 ? -2.629 2.996 9.492 1.00 73.75 73 ALA A C 1
ATOM 558 O O . ALA A 1 73 ? -1.401 2.984 9.401 1.00 73.75 73 ALA A O 1
ATOM 559 N N . GLU A 1 74 ? -3.402 2.397 8.601 1.00 72.00 74 GLU A N 1
ATOM 560 C CA . GLU A 1 74 ? -2.901 1.874 7.337 1.00 72.00 74 GLU A CA 1
ATOM 561 C C . GLU A 1 74 ? -3.211 2.889 6.241 1.00 72.00 74 GLU A C 1
ATOM 563 O O . GLU A 1 74 ? -4.215 3.583 6.304 1.00 72.00 74 GLU A O 1
ATOM 568 N N . VAL A 1 75 ? -2.369 3.019 5.222 1.00 68.56 75 VAL A N 1
ATOM 569 C CA . VAL A 1 75 ? -2.751 3.814 4.048 1.00 68.56 75 VAL A CA 1
ATOM 570 C C . VAL A 1 75 ? -3.853 3.045 3.323 1.00 68.56 75 VAL A C 1
ATOM 572 O O . VAL A 1 75 ? -3.660 1.889 2.950 1.00 68.56 75 VAL A O 1
ATOM 575 N N . ALA A 1 76 ? -5.014 3.670 3.137 1.00 64.50 76 ALA A N 1
ATOM 576 C CA . ALA A 1 76 ? -6.084 3.112 2.333 1.00 64.50 76 ALA A CA 1
ATOM 577 C C . ALA A 1 76 ? -5.587 3.024 0.888 1.00 64.50 76 ALA A C 1
ATOM 579 O O . ALA A 1 76 ? -5.270 4.039 0.264 1.00 64.50 76 ALA A O 1
ATOM 580 N N . GLU A 1 77 ? -5.499 1.801 0.365 1.00 58.97 77 GLU A N 1
ATOM 581 C CA . GLU A 1 77 ? -4.979 1.551 -0.975 1.00 58.97 77 GLU A CA 1
ATOM 582 C C . GLU A 1 77 ? -5.716 2.395 -2.023 1.00 58.97 77 GLU A C 1
ATOM 584 O O . GLU A 1 77 ? -6.907 2.203 -2.306 1.00 58.97 77 GLU A O 1
ATOM 589 N N . LYS A 1 78 ? -4.986 3.336 -2.628 1.00 60.19 78 LYS A N 1
ATOM 590 C CA . LYS A 1 78 ? -5.469 4.142 -3.748 1.00 60.19 78 LYS A CA 1
ATOM 591 C C . LYS A 1 78 ? -5.528 3.286 -5.011 1.00 60.19 78 LYS A C 1
ATOM 593 O O . LYS A 1 78 ? -4.613 3.304 -5.811 1.00 60.19 78 LYS A O 1
ATOM 598 N N . GLY A 1 79 ? -6.615 2.555 -5.226 1.00 73.25 79 GLY A N 1
ATOM 599 C CA . GLY A 1 79 ? -6.829 1.859 -6.498 1.00 73.25 79 GLY A CA 1
ATOM 600 C C . GLY A 1 79 ? -5.841 0.719 -6.766 1.00 73.25 79 GLY A C 1
ATOM 601 O O . GLY A 1 79 ? -5.207 0.196 -5.853 1.00 73.25 79 GLY A O 1
ATOM 602 N N . ASP A 1 80 ? -5.782 0.293 -8.023 1.00 87.19 80 ASP A N 1
ATOM 603 C CA . ASP A 1 80 ? -4.989 -0.868 -8.423 1.00 87.19 80 ASP A CA 1
ATOM 604 C C . ASP A 1 80 ? -3.495 -0.534 -8.498 1.00 87.19 80 ASP A C 1
ATOM 606 O O . ASP A 1 80 ? -3.107 0.616 -8.730 1.00 87.19 80 ASP A O 1
ATOM 610 N N . ALA A 1 81 ? -2.663 -1.554 -8.308 1.00 90.50 81 ALA A N 1
ATOM 611 C CA . ALA A 1 81 ? -1.224 -1.456 -8.376 1.00 90.50 81 ALA A CA 1
ATOM 612 C C . ALA A 1 81 ? -0.764 -1.050 -9.773 1.00 90.50 81 ALA A C 1
ATOM 614 O O . ALA A 1 81 ? -1.293 -1.500 -10.795 1.00 90.50 81 ALA A O 1
ATOM 615 N N . GLN A 1 82 ? 0.245 -0.185 -9.803 1.00 90.88 82 GLN A N 1
ATOM 616 C CA . GLN A 1 82 ? 0.862 0.242 -11.046 1.00 90.88 82 GLN A CA 1
ATOM 617 C C . GLN A 1 82 ? 1.805 -0.855 -11.533 1.00 90.88 82 GLN A C 1
ATOM 619 O O . GLN A 1 82 ? 2.528 -1.463 -10.744 1.00 90.88 82 GLN A O 1
ATOM 624 N N . LEU A 1 83 ? 1.781 -1.121 -12.837 1.00 93.88 83 LEU A N 1
ATOM 625 C CA . LEU A 1 83 ? 2.576 -2.172 -13.460 1.00 93.88 83 LEU A CA 1
ATOM 626 C C . LEU A 1 83 ? 3.457 -1.586 -14.553 1.00 93.88 83 LEU A C 1
ATOM 628 O O . LEU A 1 83 ? 2.995 -0.796 -15.376 1.00 93.88 83 LEU A O 1
ATOM 632 N N . ALA A 1 84 ? 4.707 -2.030 -14.591 1.00 95.12 84 ALA A N 1
ATOM 633 C CA . ALA A 1 84 ? 5.626 -1.756 -15.680 1.00 95.12 84 ALA A CA 1
ATOM 634 C C . ALA A 1 84 ? 6.208 -3.063 -16.219 1.00 95.12 84 ALA A C 1
ATOM 636 O O . ALA A 1 84 ? 6.464 -4.015 -15.478 1.00 95.12 84 ALA A O 1
ATOM 637 N N . ALA A 1 85 ? 6.425 -3.105 -17.531 1.00 96.56 85 ALA A N 1
ATOM 638 C CA . ALA A 1 85 ? 7.074 -4.233 -18.176 1.00 96.56 85 ALA A CA 1
ATOM 639 C C . ALA A 1 85 ? 8.582 -4.224 -17.883 1.00 96.56 85 ALA A C 1
ATOM 641 O O . ALA A 1 85 ? 9.242 -3.192 -18.016 1.00 96.56 85 ALA A O 1
ATOM 642 N N . ALA A 1 86 ? 9.144 -5.384 -17.547 1.00 97.19 86 ALA A N 1
ATOM 643 C CA . ALA A 1 86 ? 10.587 -5.547 -17.413 1.00 97.19 86 ALA A CA 1
ATOM 644 C C . ALA A 1 86 ? 11.297 -5.218 -18.749 1.00 97.19 86 ALA A C 1
ATOM 646 O O . ALA A 1 86 ? 10.948 -5.804 -19.783 1.00 97.19 86 ALA A O 1
ATOM 647 N N . PRO A 1 87 ? 12.293 -4.310 -18.766 1.00 96.31 87 PRO A N 1
ATOM 648 C CA . PRO A 1 87 ? 12.916 -3.838 -20.007 1.00 96.31 87 PRO A CA 1
ATOM 649 C C . PRO A 1 87 ? 13.790 -4.899 -20.696 1.00 96.31 87 PRO A C 1
ATOM 651 O O . PRO A 1 87 ? 13.903 -4.902 -21.926 1.00 96.31 87 PRO A O 1
ATOM 654 N N . ALA A 1 88 ? 14.382 -5.815 -19.924 1.00 96.56 88 ALA A N 1
ATOM 655 C CA . ALA A 1 88 ? 15.196 -6.925 -20.413 1.00 96.56 88 ALA A CA 1
ATOM 656 C C . ALA A 1 88 ? 15.205 -8.091 -19.411 1.00 96.56 88 ALA A C 1
ATOM 658 O O . ALA A 1 88 ? 14.765 -7.953 -18.269 1.00 96.56 88 ALA A O 1
ATOM 659 N N . ASP A 1 89 ? 15.735 -9.236 -19.836 1.00 97.25 89 ASP A N 1
ATOM 660 C CA . ASP A 1 89 ? 15.989 -10.369 -18.945 1.00 97.25 89 ASP A CA 1
ATOM 661 C C . ASP A 1 89 ? 16.961 -9.953 -17.839 1.00 97.25 89 ASP A C 1
ATOM 663 O O . ASP A 1 89 ? 17.963 -9.288 -18.102 1.00 97.25 89 ASP A O 1
ATOM 667 N N . GLY A 1 90 ? 16.669 -10.325 -16.595 1.00 96.38 90 GLY A N 1
ATOM 668 C CA . GLY A 1 90 ? 17.516 -9.934 -15.469 1.00 96.38 90 GLY A CA 1
ATOM 669 C C . GLY A 1 90 ? 17.307 -8.514 -14.937 1.00 96.38 90 GLY A C 1
ATOM 670 O O . GLY A 1 90 ? 17.905 -8.183 -13.916 1.00 96.38 90 GLY A O 1
ATOM 671 N N . ILE A 1 91 ? 16.493 -7.673 -15.589 1.00 96.75 91 ILE A N 1
ATOM 672 C CA . ILE A 1 91 ? 16.389 -6.240 -15.269 1.00 96.75 91 ILE A CA 1
ATOM 673 C C . ILE A 1 91 ? 14.974 -5.887 -14.805 1.00 96.75 91 ILE A C 1
ATOM 675 O O . ILE A 1 91 ? 14.004 -6.077 -15.538 1.00 96.75 91 ILE A O 1
ATOM 679 N N . PHE A 1 92 ? 14.858 -5.329 -13.598 1.00 95.44 92 PHE A N 1
ATOM 680 C CA . PHE A 1 92 ? 13.607 -4.754 -13.102 1.00 95.44 92 PHE A CA 1
ATOM 681 C C . PHE A 1 92 ? 13.312 -3.398 -13.758 1.00 95.44 92 PHE A C 1
ATOM 683 O O . PHE A 1 92 ? 14.247 -2.674 -14.110 1.00 95.44 92 PHE A O 1
ATOM 690 N N . PRO A 1 93 ? 12.033 -3.023 -13.932 1.00 93.00 93 PRO A N 1
ATOM 691 C CA . PRO A 1 93 ? 11.698 -1.662 -14.326 1.00 93.00 93 PRO A CA 1
ATOM 692 C C . PRO A 1 93 ? 12.115 -0.661 -13.242 1.00 93.00 93 PRO A C 1
ATOM 694 O O . PRO A 1 93 ? 12.286 -1.012 -12.073 1.00 93.00 93 PRO A O 1
ATOM 697 N N . ASN A 1 94 ? 12.250 0.604 -13.637 1.00 87.25 94 ASN A N 1
ATOM 698 C CA . ASN A 1 94 ? 12.462 1.687 -12.683 1.00 87.25 94 ASN A CA 1
ATOM 699 C C . ASN A 1 94 ? 11.297 1.750 -11.686 1.00 87.25 94 ASN A C 1
ATOM 701 O O . ASN A 1 94 ? 10.155 1.488 -12.059 1.00 87.25 94 ASN A O 1
ATOM 705 N N . ASP A 1 95 ? 11.607 2.131 -10.446 1.00 88.31 95 ASP A N 1
ATOM 706 C CA . ASP A 1 95 ? 10.629 2.290 -9.361 1.00 88.31 95 ASP A CA 1
ATOM 707 C C . ASP A 1 95 ? 9.862 1.001 -8.999 1.00 88.31 95 ASP A C 1
ATOM 709 O O . ASP A 1 95 ? 8.739 1.048 -8.503 1.00 88.31 95 ASP A O 1
ATOM 713 N N . PHE A 1 96 ? 10.442 -0.180 -9.252 1.00 92.38 96 PHE A N 1
ATOM 714 C CA . PHE A 1 96 ? 9.828 -1.438 -8.821 1.00 92.38 96 PHE A CA 1
ATOM 715 C C . PHE A 1 96 ? 9.680 -1.498 -7.295 1.00 92.38 96 PHE A C 1
ATOM 717 O O . PHE A 1 96 ? 10.565 -1.086 -6.543 1.00 92.38 96 PHE A O 1
ATOM 724 N N . TYR A 1 97 ? 8.567 -2.066 -6.836 1.00 88.31 97 TYR A N 1
ATOM 725 C CA . TYR A 1 97 ? 8.334 -2.267 -5.413 1.00 88.31 97 TYR A CA 1
ATOM 726 C C . TYR A 1 97 ? 9.261 -3.357 -4.866 1.00 88.31 97 TYR A C 1
ATOM 728 O O . TYR A 1 97 ? 9.218 -4.504 -5.326 1.00 88.31 97 TYR A O 1
ATOM 736 N N . VAL A 1 98 ? 10.058 -3.017 -3.850 1.00 89.19 98 VAL A N 1
ATOM 737 C CA . VAL A 1 98 ? 10.939 -3.964 -3.156 1.00 89.19 98 VAL A CA 1
ATOM 738 C C . VAL A 1 98 ? 10.173 -4.643 -2.025 1.00 89.19 98 VAL A C 1
ATOM 740 O O . VAL A 1 98 ? 9.680 -3.997 -1.099 1.00 89.19 98 VAL A O 1
ATOM 743 N N . THR A 1 99 ? 10.072 -5.967 -2.083 1.00 88.25 99 THR A N 1
ATOM 744 C CA . THR A 1 99 ? 9.332 -6.747 -1.094 1.00 88.25 99 THR A CA 1
ATOM 745 C C . THR A 1 99 ? 10.069 -6.880 0.231 1.00 88.25 99 THR A C 1
ATOM 747 O O . THR A 1 99 ? 11.289 -7.022 0.299 1.00 88.25 99 THR A O 1
ATOM 750 N N . THR A 1 100 ? 9.284 -6.925 1.307 1.00 85.00 100 THR A N 1
ATOM 751 C CA . THR A 1 100 ? 9.754 -7.355 2.628 1.00 85.00 100 THR A CA 1
ATOM 752 C C . THR A 1 100 ? 9.549 -8.864 2.811 1.00 85.00 100 THR A C 1
ATOM 754 O O . THR A 1 100 ? 8.969 -9.537 1.961 1.00 85.00 100 THR A O 1
ATOM 757 N N . ASN A 1 101 ? 9.974 -9.412 3.951 1.00 82.00 101 ASN A N 1
ATOM 758 C CA . ASN A 1 101 ? 9.671 -10.794 4.342 1.00 82.00 101 ASN A CA 1
ATOM 759 C C . ASN A 1 101 ? 8.247 -10.985 4.906 1.00 82.00 101 ASN A C 1
ATOM 761 O O . ASN A 1 101 ? 7.935 -12.056 5.427 1.00 82.00 101 ASN A O 1
ATOM 765 N N . ARG A 1 102 ? 7.400 -9.950 4.870 1.00 81.25 102 ARG A N 1
ATOM 766 C CA . ARG A 1 102 ? 6.034 -10.001 5.397 1.00 81.25 102 ARG A CA 1
ATOM 767 C C . ARG A 1 102 ? 5.045 -10.440 4.329 1.00 81.25 102 ARG A C 1
ATOM 769 O O . ARG A 1 102 ? 5.309 -10.340 3.134 1.00 81.25 102 ARG A O 1
ATOM 776 N N . GLN A 1 103 ? 3.885 -10.908 4.785 1.00 87.88 103 GLN A N 1
ATOM 777 C CA . GLN A 1 103 ? 2.785 -11.213 3.885 1.00 87.88 103 GLN A CA 1
ATOM 778 C C . GLN A 1 103 ? 2.316 -9.929 3.201 1.00 87.88 103 GLN A C 1
ATOM 780 O O . GLN A 1 103 ? 2.016 -8.941 3.872 1.00 87.88 103 GLN A O 1
ATOM 785 N N . THR A 1 104 ? 2.222 -9.971 1.877 1.00 86.06 104 THR A N 1
ATOM 786 C CA . THR A 1 104 ? 1.848 -8.820 1.054 1.00 86.06 104 THR A CA 1
ATOM 787 C C . THR A 1 104 ? 0.655 -9.181 0.180 1.00 86.06 104 THR A C 1
ATOM 789 O O . THR A 1 104 ? 0.506 -10.322 -0.264 1.00 86.06 104 THR A O 1
ATOM 792 N N . PHE A 1 105 ? -0.202 -8.202 -0.057 1.00 90.12 105 PHE A N 1
ATOM 793 C CA . PHE A 1 105 ? -1.331 -8.247 -0.968 1.00 90.12 105 PHE A CA 1
ATOM 794 C C . PHE A 1 105 ? -1.159 -7.135 -1.994 1.00 90.12 105 PHE A C 1
ATOM 796 O O . PHE A 1 105 ? -0.595 -6.086 -1.687 1.00 90.12 105 PHE A O 1
ATOM 803 N N . VAL A 1 106 ? -1.602 -7.392 -3.218 1.00 90.75 106 VAL A N 1
ATOM 804 C CA . VAL A 1 106 ? -1.585 -6.413 -4.302 1.00 90.75 106 VAL A CA 1
ATOM 805 C C . VAL A 1 106 ? -2.939 -6.354 -4.972 1.00 90.75 106 VAL A C 1
ATOM 807 O O . VAL A 1 106 ? -3.542 -7.385 -5.265 1.00 90.75 106 VAL A O 1
ATOM 810 N N . ARG A 1 107 ? -3.427 -5.152 -5.227 1.00 89.88 107 ARG A N 1
ATOM 811 C CA . ARG A 1 107 ? -4.744 -4.932 -5.802 1.00 89.88 107 ARG A CA 1
ATOM 812 C C . ARG A 1 107 ? -4.653 -4.789 -7.318 1.00 89.88 107 ARG A C 1
ATOM 814 O O . ARG A 1 107 ? -3.966 -3.905 -7.803 1.00 89.88 107 ARG A O 1
ATOM 821 N N . ILE A 1 108 ? -5.341 -5.633 -8.082 1.00 89.44 108 ILE A N 1
ATOM 822 C CA . ILE A 1 108 ? -5.370 -5.613 -9.553 1.00 89.44 108 ILE A CA 1
ATOM 823 C C . ILE A 1 108 ? -6.816 -5.780 -10.028 1.00 89.44 108 ILE A C 1
ATOM 825 O O . ILE A 1 108 ? -7.497 -6.723 -9.629 1.00 89.44 108 ILE A O 1
ATOM 829 N N . GLY A 1 109 ? -7.303 -4.886 -10.890 1.00 86.00 109 GLY A N 1
ATOM 830 C CA . GLY A 1 109 ? -8.675 -4.927 -11.405 1.00 86.00 109 GLY A CA 1
ATOM 831 C C . GLY A 1 109 ? -9.741 -4.828 -10.308 1.00 86.00 109 GLY A C 1
ATOM 832 O O . GLY A 1 109 ? -10.776 -5.485 -10.399 1.00 86.00 109 GLY A O 1
ATOM 833 N N . GLY A 1 110 ? -9.470 -4.089 -9.230 1.00 82.69 110 GLY A N 1
ATOM 834 C CA . GLY A 1 110 ? -10.328 -3.998 -8.049 1.00 82.69 110 GLY A CA 1
ATOM 835 C C . GLY A 1 110 ? -10.323 -5.228 -7.135 1.00 82.69 110 GLY A C 1
ATOM 836 O O . GLY A 1 110 ? -11.050 -5.225 -6.142 1.00 82.69 110 GLY A O 1
ATOM 837 N N . LYS A 1 111 ? -9.526 -6.263 -7.431 1.00 84.56 111 LYS A N 1
ATOM 838 C CA . LYS A 1 111 ? -9.393 -7.474 -6.608 1.00 84.56 111 LYS A CA 1
ATOM 839 C C . LYS A 1 111 ? -8.066 -7.477 -5.863 1.00 84.56 111 LYS A C 1
ATOM 841 O O . LYS A 1 111 ? -7.031 -7.187 -6.452 1.00 84.56 111 LYS A O 1
ATOM 846 N N . GLU A 1 112 ? -8.081 -7.870 -4.595 1.00 87.75 112 GLU A N 1
ATOM 847 C CA . GLU A 1 112 ? -6.849 -8.170 -3.862 1.00 87.75 112 GLU A CA 1
ATOM 848 C C . GLU A 1 112 ? -6.319 -9.556 -4.246 1.00 87.75 112 GLU A C 1
ATOM 850 O O . GLU A 1 112 ? -7.033 -10.559 -4.179 1.00 87.75 112 GLU A O 1
ATOM 855 N N . LEU A 1 113 ? -5.044 -9.608 -4.617 1.00 91.56 113 LEU A N 1
ATOM 856 C CA . LEU A 1 113 ? -4.285 -10.820 -4.878 1.00 91.56 113 LEU A CA 1
ATOM 857 C C . LEU A 1 113 ? -3.233 -10.998 -3.788 1.00 91.56 113 LEU A C 1
ATOM 859 O O . LEU A 1 113 ? -2.425 -10.111 -3.521 1.00 91.56 113 LEU A O 1
ATOM 863 N N . GLU A 1 114 ? -3.210 -12.176 -3.179 1.00 93.06 114 GLU A N 1
ATOM 864 C CA . GLU A 1 114 ? -2.155 -12.551 -2.244 1.00 93.06 114 GLU A CA 1
ATOM 865 C C . GLU A 1 114 ? -0.831 -12.769 -2.992 1.00 93.06 114 GLU A C 1
ATOM 867 O O . GLU A 1 114 ? -0.755 -13.571 -3.931 1.00 93.06 114 GLU A O 1
ATOM 872 N N . VAL A 1 115 ? 0.230 -12.080 -2.560 1.00 94.12 115 VAL A N 1
ATOM 873 C CA . VAL A 1 115 ? 1.577 -12.274 -3.102 1.00 94.12 115 VAL A CA 1
ATOM 874 C C . VAL A 1 115 ? 2.148 -13.566 -2.537 1.00 94.12 115 VAL A C 1
ATOM 876 O O . VAL A 1 115 ? 2.445 -13.679 -1.348 1.00 94.12 115 VAL A O 1
ATOM 879 N N . ARG A 1 116 ? 2.318 -14.559 -3.409 1.00 92.38 116 ARG A N 1
ATOM 880 C CA . ARG A 1 116 ? 2.871 -15.858 -3.018 1.00 92.38 116 ARG A CA 1
ATOM 881 C C . ARG A 1 116 ? 4.394 -15.831 -2.937 1.00 92.38 116 ARG A C 1
ATOM 883 O O . ARG A 1 116 ? 5.050 -15.072 -3.650 1.00 92.38 116 ARG A O 1
ATOM 890 N N . ALA A 1 117 ? 4.924 -16.753 -2.131 1.00 86.31 117 ALA A N 1
ATOM 891 C CA . ALA A 1 117 ? 6.352 -16.910 -1.853 1.00 86.31 117 ALA A CA 1
ATOM 892 C C . ALA A 1 117 ? 6.988 -15.614 -1.308 1.00 86.31 117 ALA A C 1
ATOM 894 O O . ALA A 1 117 ? 7.914 -15.094 -1.929 1.00 86.31 117 ALA A O 1
ATOM 895 N N . PRO A 1 118 ? 6.487 -15.059 -0.185 1.00 79.44 118 PRO A N 1
ATOM 896 C CA . PRO A 1 118 ? 7.041 -13.837 0.389 1.00 79.44 118 PRO A CA 1
ATOM 897 C C . PRO A 1 118 ? 8.543 -14.009 0.626 1.00 79.44 118 PRO A C 1
ATOM 899 O O . PRO A 1 118 ? 8.989 -14.951 1.281 1.00 79.44 118 PRO A O 1
ATOM 902 N N . MET A 1 119 ? 9.322 -13.113 0.032 1.00 84.94 119 MET A N 1
ATOM 903 C CA . MET A 1 119 ? 10.776 -13.149 0.033 1.00 84.94 119 MET A CA 1
ATOM 904 C C . MET A 1 119 ? 11.280 -11.716 0.128 1.00 84.94 119 MET A C 1
ATOM 906 O O . MET A 1 119 ? 10.725 -10.822 -0.508 1.00 84.94 119 MET A O 1
ATOM 910 N N . LEU A 1 120 ? 12.308 -11.502 0.942 1.00 89.56 120 LEU A N 1
ATOM 911 C CA . LEU A 1 120 ? 12.959 -10.202 1.072 1.00 89.56 120 LEU A CA 1
ATOM 912 C C . LEU A 1 120 ? 13.688 -9.833 -0.235 1.00 89.56 120 LEU A C 1
ATOM 914 O O . LEU A 1 120 ? 14.113 -10.725 -0.975 1.00 89.56 120 LEU A O 1
ATOM 918 N N . ASP A 1 121 ? 13.829 -8.535 -0.504 1.00 89.44 121 ASP A N 1
ATOM 919 C CA . ASP A 1 121 ? 14.656 -7.972 -1.583 1.00 89.44 121 ASP A CA 1
ATOM 920 C C . ASP A 1 121 ? 14.326 -8.526 -2.979 1.00 89.44 121 ASP A C 1
ATOM 922 O O . ASP A 1 121 ? 15.198 -8.815 -3.800 1.00 89.44 121 ASP A O 1
ATOM 926 N N . SER A 1 122 ? 13.036 -8.716 -3.246 1.00 93.31 122 SER A N 1
ATOM 927 C CA . SER A 1 122 ? 12.518 -9.198 -4.528 1.00 93.31 122 SER A CA 1
ATOM 928 C C . SER A 1 122 ? 11.496 -8.213 -5.097 1.00 93.31 122 SER A C 1
ATOM 930 O O . SER A 1 122 ? 11.051 -7.298 -4.409 1.00 93.31 122 SER A O 1
ATOM 932 N N . ALA A 1 123 ? 11.117 -8.386 -6.362 1.00 95.44 123 ALA A N 1
ATOM 933 C CA . ALA A 1 123 ? 10.005 -7.644 -6.952 1.00 95.44 123 ALA A CA 1
ATOM 934 C C . ALA A 1 123 ? 8.721 -8.481 -6.924 1.00 95.44 123 ALA A C 1
ATOM 936 O O . ALA A 1 123 ? 8.773 -9.702 -6.754 1.00 95.44 123 ALA A O 1
ATOM 937 N N . ILE A 1 124 ? 7.568 -7.849 -7.147 1.00 96.31 124 ILE A N 1
ATOM 938 C CA . ILE A 1 124 ? 6.280 -8.541 -7.298 1.00 96.31 124 ILE A CA 1
ATOM 939 C C . ILE A 1 124 ? 5.936 -8.616 -8.785 1.00 96.31 124 ILE A C 1
ATOM 941 O O . ILE A 1 124 ? 5.786 -7.585 -9.433 1.00 96.31 124 ILE A O 1
ATOM 945 N N . MET A 1 125 ? 5.781 -9.826 -9.318 1.00 96.56 125 MET A N 1
ATOM 946 C CA . MET A 1 125 ? 5.296 -10.067 -10.678 1.00 96.56 125 MET A CA 1
ATOM 947 C C . MET A 1 125 ? 3.809 -10.418 -10.671 1.00 96.56 125 MET A C 1
ATOM 949 O O . MET A 1 125 ? 3.359 -11.209 -9.832 1.00 96.56 125 MET A O 1
ATOM 953 N N . ILE A 1 126 ? 3.074 -9.860 -11.635 1.00 96.06 126 ILE A N 1
ATOM 954 C CA . ILE A 1 126 ? 1.664 -10.158 -11.893 1.00 96.06 126 ILE A CA 1
ATOM 955 C C . ILE A 1 126 ? 1.534 -11.010 -13.157 1.00 96.06 126 ILE A C 1
ATOM 957 O O . ILE A 1 126 ? 1.939 -10.610 -14.245 1.00 96.06 126 ILE A O 1
ATOM 961 N N . ASP A 1 127 ? 0.912 -12.178 -13.021 1.00 91.31 127 ASP A N 1
ATOM 962 C CA . ASP A 1 127 ? 0.446 -12.992 -14.143 1.00 91.31 127 ASP A CA 1
ATOM 963 C C . ASP A 1 127 ? -1.052 -12.722 -14.333 1.00 91.31 127 ASP A C 1
ATOM 965 O O . ASP A 1 127 ? -1.894 -13.342 -13.672 1.00 91.31 127 ASP A O 1
ATOM 969 N N . ARG A 1 128 ? -1.393 -11.770 -15.218 1.00 81.94 128 ARG A N 1
ATOM 970 C CA . ARG A 1 128 ? -2.795 -11.425 -15.526 1.00 81.94 128 ARG A CA 1
ATOM 971 C C . ARG A 1 128 ? -3.583 -12.609 -16.078 1.00 81.94 128 ARG A C 1
ATOM 973 O O . ARG A 1 128 ? -4.769 -12.718 -15.793 1.00 81.94 128 ARG A O 1
ATOM 980 N N . GLY A 1 129 ? -2.940 -13.500 -16.835 1.00 83.12 129 GLY A N 1
ATOM 981 C CA . GLY A 1 129 ? -3.604 -14.661 -17.430 1.00 83.12 129 GLY A CA 1
ATOM 982 C C . GLY A 1 129 ? -4.071 -15.677 -16.390 1.00 83.12 129 GLY A C 1
ATOM 983 O O . GLY A 1 129 ? -5.026 -16.411 -16.631 1.00 83.12 129 GLY A O 1
ATOM 984 N N . LYS A 1 130 ? -3.414 -15.714 -15.226 1.00 85.44 130 LYS A N 1
ATOM 985 C CA . LYS A 1 130 ? -3.740 -16.634 -14.127 1.00 85.44 130 LYS A CA 1
ATOM 986 C C . LYS A 1 130 ? -4.304 -15.944 -12.888 1.00 85.44 130 LYS A C 1
ATOM 988 O O . LYS A 1 130 ? -4.542 -16.642 -11.909 1.00 85.44 130 LYS A O 1
ATOM 993 N N . GLU A 1 131 ? -4.469 -14.619 -12.910 1.00 87.12 131 GLU A N 1
ATOM 994 C CA . GLU A 1 131 ? -4.827 -13.788 -11.749 1.00 87.12 131 GLU A CA 1
ATOM 995 C C . GLU A 1 131 ? -3.946 -14.094 -10.518 1.00 87.12 131 GLU A C 1
ATOM 997 O O . GLU A 1 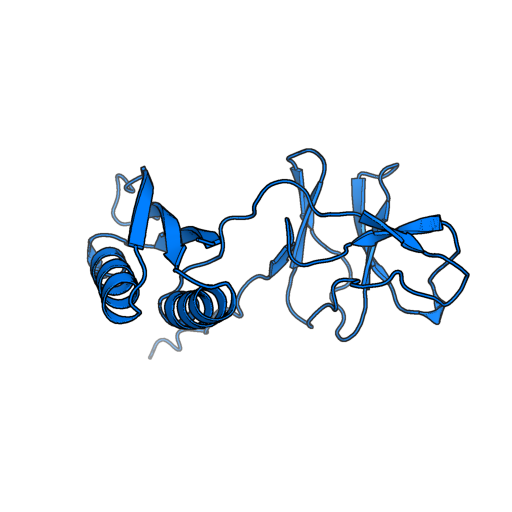131 ? -4.433 -14.359 -9.419 1.00 87.12 131 GLU A O 1
ATOM 1002 N N . ARG A 1 132 ? -2.616 -14.122 -10.698 1.00 93.00 132 ARG A N 1
ATOM 1003 C CA . ARG A 1 132 ? -1.665 -14.465 -9.623 1.00 93.00 132 ARG A CA 1
ATOM 1004 C C . ARG A 1 132 ? -0.597 -13.400 -9.437 1.00 93.00 132 ARG A C 1
ATOM 1006 O O . ARG A 1 132 ? -0.012 -12.931 -10.407 1.00 93.00 132 ARG A O 1
ATOM 1013 N N . ALA A 1 133 ? -0.282 -13.127 -8.175 1.00 95.25 133 ALA A N 1
ATOM 1014 C CA . ALA A 1 133 ? 0.876 -12.349 -7.767 1.00 95.25 133 ALA A CA 1
ATOM 1015 C C . ALA A 1 133 ? 1.918 -13.259 -7.099 1.00 95.25 133 ALA A C 1
ATOM 1017 O O . ALA A 1 133 ? 1.580 -14.148 -6.308 1.00 95.25 133 ALA A O 1
ATOM 1018 N N . ARG A 1 134 ? 3.198 -13.062 -7.415 1.00 95.56 134 ARG A N 1
ATOM 1019 C CA . ARG A 1 134 ? 4.308 -13.762 -6.751 1.00 95.56 134 ARG A CA 1
ATOM 1020 C C . ARG A 1 134 ? 5.549 -12.895 -6.686 1.00 95.56 134 ARG A C 1
ATOM 1022 O O . ARG A 1 134 ? 5.732 -12.018 -7.526 1.00 95.56 134 ARG A O 1
ATOM 1029 N N . THR A 1 135 ? 6.432 -13.195 -5.746 1.00 96.19 135 THR A N 1
ATOM 1030 C CA . THR A 1 135 ? 7.773 -12.611 -5.763 1.00 96.19 135 THR A CA 1
ATOM 1031 C C . THR A 1 135 ? 8.606 -13.174 -6.924 1.00 96.19 135 THR A C 1
ATOM 1033 O O . THR A 1 135 ? 8.410 -14.309 -7.388 1.00 96.19 135 THR A O 1
ATOM 1036 N N . VAL A 1 136 ? 9.530 -12.363 -7.434 1.00 96.06 136 VAL A N 1
ATOM 1037 C CA . VAL A 1 136 ? 10.490 -12.748 -8.470 1.00 96.06 136 VAL A CA 1
ATOM 1038 C C . VAL A 1 136 ? 11.842 -12.080 -8.207 1.00 96.06 136 VAL A C 1
ATOM 1040 O O . VAL A 1 136 ? 11.913 -10.893 -7.885 1.00 96.06 136 VAL A O 1
ATOM 1043 N N . ARG A 1 137 ? 12.926 -12.853 -8.334 1.00 95.50 137 ARG A N 1
ATOM 1044 C CA . ARG A 1 137 ? 14.307 -12.354 -8.245 1.00 95.50 137 ARG A CA 1
ATOM 1045 C C . ARG A 1 137 ? 14.816 -11.967 -9.622 1.00 95.50 137 ARG A C 1
ATOM 1047 O O . ARG A 1 137 ? 14.334 -12.506 -10.613 1.00 95.50 137 ARG A O 1
ATOM 1054 N N . PHE A 1 138 ? 15.842 -11.117 -9.675 1.00 93.31 138 PHE A N 1
ATOM 1055 C CA . PHE A 1 138 ? 16.411 -10.635 -10.937 1.00 93.31 138 PHE A CA 1
ATOM 1056 C C . PHE A 1 138 ? 16.730 -11.789 -11.907 1.00 93.31 138 PHE A C 1
ATOM 1058 O O . PHE A 1 138 ? 16.308 -11.745 -13.054 1.00 93.31 138 PHE A O 1
ATOM 1065 N N . ALA A 1 139 ? 17.338 -12.885 -11.437 1.00 94.75 139 ALA A N 1
ATOM 1066 C CA . ALA A 1 139 ? 17.673 -14.053 -12.264 1.00 94.75 139 ALA A CA 1
ATOM 1067 C C . ALA A 1 139 ? 16.463 -14.695 -12.987 1.00 94.75 139 ALA A C 1
ATOM 1069 O O . ALA A 1 139 ? 16.597 -15.264 -14.076 1.00 94.75 139 ALA A O 1
ATOM 1070 N N . ASP A 1 140 ? 15.272 -14.571 -12.403 1.00 95.31 140 ASP A N 1
ATOM 1071 C CA . ASP A 1 140 ? 14.028 -15.151 -12.907 1.00 95.31 140 ASP A CA 1
ATOM 1072 C C . ASP A 1 140 ? 13.193 -14.149 -13.725 1.00 95.31 140 ASP A C 1
ATOM 1074 O O . ASP A 1 140 ? 12.167 -14.526 -14.299 1.00 95.31 140 ASP A O 1
ATOM 1078 N N . VAL A 1 141 ? 13.623 -12.885 -13.811 1.00 96.62 141 VAL A N 1
ATOM 1079 C CA . VAL A 1 141 ? 12.967 -11.857 -14.627 1.00 96.62 141 VAL A CA 1
ATOM 1080 C C . VAL A 1 141 ? 13.217 -12.135 -16.104 1.00 96.62 141 VAL A C 1
ATOM 1082 O O . VAL A 1 141 ? 14.342 -12.422 -16.526 1.00 96.62 141 VAL A O 1
ATOM 1085 N N . ARG A 1 142 ? 12.159 -12.018 -16.905 1.00 96.88 142 ARG A N 1
ATOM 1086 C CA . ARG A 1 142 ? 12.228 -12.005 -18.368 1.00 96.88 142 ARG A CA 1
ATOM 1087 C C . ARG A 1 142 ? 11.641 -10.712 -18.904 1.00 96.88 142 ARG A C 1
ATOM 1089 O O . ARG A 1 142 ? 10.711 -10.160 -18.310 1.00 96.88 142 ARG A O 1
ATOM 1096 N N . LYS A 1 143 ? 12.159 -10.258 -20.041 1.00 96.88 143 LYS A N 1
ATOM 1097 C CA . LYS A 1 143 ? 11.659 -9.085 -20.755 1.00 96.88 143 LYS A CA 1
ATOM 1098 C C . LYS A 1 143 ? 10.144 -9.179 -20.950 1.00 96.88 143 LYS A C 1
ATOM 1100 O O . LYS A 1 143 ? 9.628 -10.206 -21.385 1.00 96.88 143 LYS A O 1
ATOM 1105 N N . GLY A 1 144 ? 9.440 -8.092 -20.652 1.00 95.69 144 GLY A N 1
ATOM 1106 C CA . GLY A 1 144 ? 7.989 -8.002 -20.807 1.00 95.69 144 GLY A CA 1
ATOM 1107 C C . GLY A 1 144 ? 7.167 -8.532 -19.629 1.00 95.69 144 GLY A C 1
ATOM 1108 O O . GLY A 1 144 ? 5.954 -8.356 -19.647 1.00 95.69 144 GLY A O 1
ATOM 1109 N N . MET A 1 145 ? 7.779 -9.138 -18.601 1.00 96.81 145 MET A N 1
ATOM 1110 C CA . MET A 1 145 ? 7.052 -9.485 -17.372 1.00 96.81 145 MET A CA 1
ATOM 1111 C C . MET A 1 145 ? 6.469 -8.228 -16.721 1.00 96.81 145 MET A C 1
ATOM 1113 O O . MET A 1 145 ? 7.175 -7.231 -16.580 1.00 96.81 145 MET A O 1
ATOM 1117 N N . GLU A 1 146 ? 5.204 -8.285 -16.305 1.00 96.94 146 GLU A N 1
ATOM 1118 C CA . GLU A 1 146 ? 4.560 -7.192 -15.579 1.00 96.94 146 GLU A CA 1
ATOM 1119 C C . GLU A 1 146 ? 4.984 -7.213 -14.111 1.00 96.94 146 GLU A C 1
ATOM 1121 O O . GLU A 1 146 ? 4.692 -8.157 -13.374 1.00 96.94 146 GLU A O 1
ATOM 1126 N N . ILE A 1 147 ? 5.683 -6.163 -13.696 1.00 97.38 147 ILE A N 1
ATOM 1127 C CA . ILE A 1 147 ? 6.212 -5.988 -12.347 1.00 97.38 147 ILE A CA 1
ATOM 1128 C C . ILE A 1 147 ? 5.508 -4.805 -11.686 1.00 97.38 147 ILE A C 1
ATOM 1130 O O . ILE A 1 147 ? 5.282 -3.780 -12.329 1.00 97.38 147 ILE A O 1
ATOM 1134 N N . VAL A 1 148 ? 5.179 -4.947 -10.403 1.00 94.81 148 VAL A N 1
ATOM 1135 C CA . VAL A 1 148 ? 4.612 -3.866 -9.591 1.00 94.81 148 VAL A CA 1
ATOM 1136 C C . VAL A 1 148 ? 5.642 -2.761 -9.387 1.00 94.81 148 VAL A C 1
ATOM 1138 O O . VAL A 1 148 ? 6.770 -3.025 -8.963 1.00 94.81 148 VAL A O 1
ATOM 1141 N N . VAL A 1 149 ? 5.228 -1.529 -9.668 1.00 91.81 149 VAL A N 1
ATOM 1142 C CA . VAL A 1 149 ? 6.002 -0.305 -9.448 1.00 91.81 149 VAL A CA 1
ATOM 1143 C C . VAL A 1 149 ? 5.269 0.633 -8.495 1.00 91.81 149 VAL A C 1
ATOM 1145 O O . VAL A 1 149 ? 4.040 0.594 -8.380 1.00 91.81 149 VAL A O 1
ATOM 1148 N N . GLY A 1 150 ? 6.032 1.466 -7.795 1.00 83.19 150 GLY A N 1
ATOM 1149 C CA . GLY A 1 150 ? 5.529 2.344 -6.751 1.00 83.19 150 GLY A CA 1
ATOM 1150 C C . GLY A 1 150 ? 4.913 1.580 -5.574 1.00 83.19 150 GLY A C 1
ATOM 1151 O O . GLY A 1 150 ? 5.133 0.388 -5.373 1.00 83.19 150 GLY A O 1
ATOM 1152 N N . HIS A 1 151 ? 4.126 2.291 -4.769 1.00 80.44 151 HIS A N 1
ATOM 1153 C CA . HIS A 1 151 ? 3.527 1.762 -3.533 1.00 80.44 151 HIS A CA 1
ATOM 1154 C C . HIS A 1 151 ? 1.997 1.655 -3.605 1.00 80.44 151 HIS A C 1
ATOM 1156 O O . HIS A 1 151 ? 1.348 1.170 -2.680 1.00 80.44 151 HIS A O 1
ATOM 1162 N N . GLN A 1 152 ? 1.408 2.131 -4.702 1.00 81.19 152 GLN A N 1
ATOM 1163 C CA . GLN A 1 152 ? -0.032 2.132 -4.902 1.00 81.19 152 GLN A CA 1
ATOM 1164 C C . GLN A 1 152 ? -0.557 0.695 -5.015 1.00 81.19 152 GLN A C 1
ATOM 1166 O O . GLN A 1 152 ? 0.038 -0.117 -5.715 1.00 81.19 152 GLN A O 1
ATOM 1171 N N . GLY A 1 153 ? -1.674 0.389 -4.348 1.00 83.62 153 GLY A N 1
ATOM 1172 C CA . GLY A 1 153 ? -2.305 -0.932 -4.416 1.00 83.62 153 GLY A CA 1
ATOM 1173 C C . GLY A 1 153 ? -1.447 -2.067 -3.850 1.00 83.62 153 GLY A C 1
ATOM 1174 O O . GLY A 1 153 ? -1.636 -3.205 -4.271 1.00 83.62 153 GLY A O 1
ATOM 1175 N N . VAL A 1 154 ? -0.483 -1.765 -2.969 1.00 86.25 154 VAL A N 1
ATOM 1176 C CA . VAL A 1 154 ? 0.327 -2.755 -2.246 1.00 86.25 154 VAL A CA 1
ATOM 1177 C C . VAL A 1 154 ? 0.063 -2.636 -0.745 1.00 86.25 154 VAL A C 1
ATOM 1179 O O . VAL A 1 154 ? 0.378 -1.617 -0.126 1.00 86.25 154 VAL A O 1
ATOM 1182 N N . ARG A 1 155 ? -0.430 -3.712 -0.128 1.00 84.00 155 ARG A N 1
ATOM 1183 C CA . ARG A 1 155 ? -0.703 -3.798 1.311 1.00 84.00 155 ARG A CA 1
ATOM 1184 C C . ARG A 1 155 ? 0.165 -4.855 1.966 1.00 84.00 155 ARG A C 1
ATOM 1186 O O . ARG A 1 155 ? 0.093 -6.037 1.641 1.00 84.00 155 ARG A O 1
ATOM 1193 N N . VAL A 1 156 ? 0.950 -4.440 2.952 1.00 82.00 156 VAL A N 1
ATOM 1194 C CA . VAL A 1 156 ? 1.795 -5.336 3.749 1.00 82.00 156 VAL A CA 1
ATOM 1195 C C . VAL A 1 156 ? 1.116 -5.603 5.083 1.00 82.00 156 VAL A C 1
ATOM 1197 O O . VAL A 1 156 ? 0.813 -4.667 5.818 1.00 82.00 156 VAL A O 1
ATOM 1200 N N . VAL A 1 157 ? 0.902 -6.873 5.421 1.00 75.31 157 VAL A N 1
ATOM 1201 C CA . VAL A 1 157 ? 0.330 -7.260 6.713 1.00 75.31 157 VAL A CA 1
ATOM 1202 C C . VAL A 1 157 ? 1.337 -6.942 7.825 1.00 75.31 157 VAL A C 1
ATOM 1204 O O . VAL A 1 157 ? 2.489 -7.394 7.758 1.00 75.31 157 VAL A O 1
ATOM 1207 N N . PRO A 1 158 ? 0.941 -6.184 8.862 1.00 58.81 158 PRO A N 1
ATOM 1208 C CA . PRO A 1 158 ? 1.789 -5.951 10.022 1.00 58.81 158 PRO A CA 1
ATOM 1209 C C . PRO A 1 158 ? 2.121 -7.268 10.727 1.00 58.81 158 PRO A C 1
ATOM 1211 O O . PRO A 1 158 ? 1.290 -8.172 10.808 1.00 58.81 158 PRO A O 1
ATOM 1214 N N . ALA A 1 159 ? 3.323 -7.375 11.294 1.00 56.38 159 ALA A N 1
ATOM 1215 C CA . ALA A 1 159 ? 3.619 -8.481 12.196 1.00 56.38 159 ALA A CA 1
ATOM 1216 C C . ALA A 1 159 ? 2.6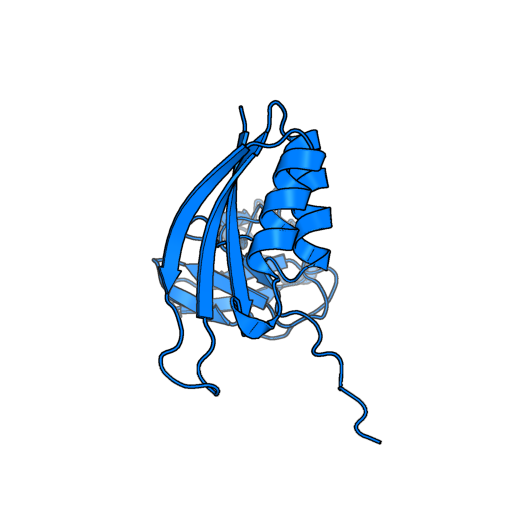61 -8.396 13.396 1.00 56.38 159 ALA A C 1
ATOM 1218 O O . ALA A 1 159 ? 2.668 -7.400 14.122 1.0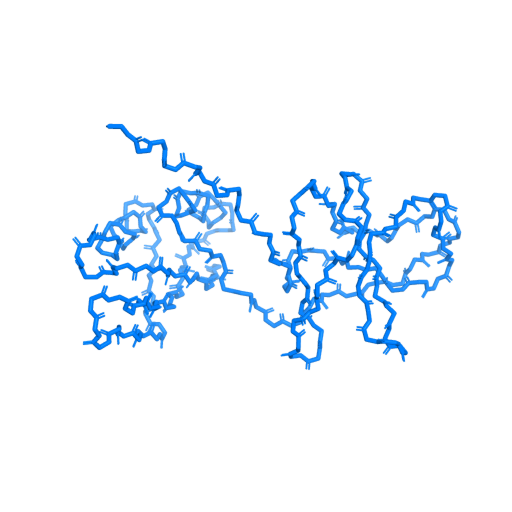0 56.38 159 ALA A O 1
ATOM 1219 N N . GLN A 1 160 ? 1.829 -9.420 13.598 1.00 46.53 160 GLN A N 1
ATOM 1220 C CA . GLN A 1 160 ? 0.987 -9.505 14.785 1.00 46.53 160 GLN A CA 1
ATOM 1221 C C . GLN A 1 160 ? 1.918 -9.571 16.000 1.00 46.53 160 GLN A C 1
ATOM 1223 O O . GLN A 1 160 ? 2.701 -10.512 16.143 1.00 46.53 160 GLN A O 1
ATOM 1228 N N . ARG A 1 161 ? 1.873 -8.557 16.872 1.00 41.22 161 ARG A N 1
ATOM 1229 C CA . ARG A 1 161 ? 2.471 -8.687 18.202 1.00 41.22 161 ARG A CA 1
ATOM 1230 C C . ARG A 1 161 ? 1.682 -9.788 18.898 1.00 41.22 161 ARG A C 1
ATOM 1232 O O . ARG A 1 161 ? 0.494 -9.606 19.153 1.00 41.22 161 ARG A O 1
ATOM 1239 N N . ALA A 1 162 ? 2.325 -10.918 19.180 1.00 38.91 162 ALA A N 1
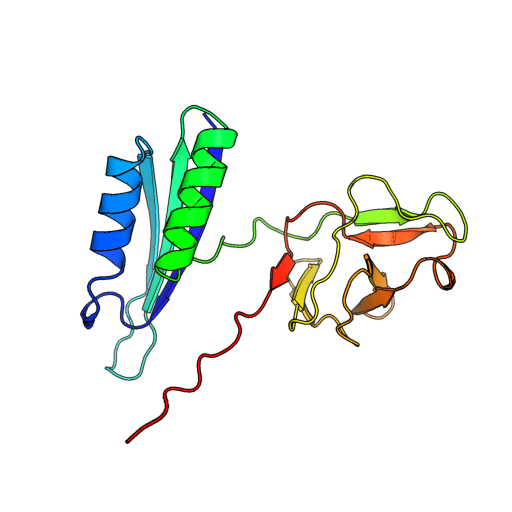ATOM 1240 C CA . ALA A 1 162 ? 1.789 -11.860 20.144 1.00 38.91 162 ALA A CA 1
ATOM 1241 C C . ALA A 1 162 ? 1.613 -11.078 21.450 1.00 38.91 162 ALA A C 1
ATOM 1243 O O . ALA A 1 162 ? 2.592 -10.649 22.062 1.00 38.91 162 ALA A O 1
ATOM 1244 N N . THR A 1 163 ? 0.371 -10.804 21.837 1.00 42.69 163 THR A N 1
ATOM 1245 C CA . THR A 1 163 ? 0.083 -10.394 23.204 1.00 42.69 163 THR A CA 1
ATOM 1246 C C . THR A 1 163 ? 0.395 -11.611 24.053 1.00 42.69 163 THR A C 1
ATOM 1248 O O . THR A 1 163 ? -0.392 -12.557 24.096 1.00 42.69 163 THR A O 1
ATOM 1251 N N . SER A 1 164 ? 1.583 -11.624 24.648 1.00 40.62 164 SER A N 1
ATOM 1252 C CA . SER A 1 164 ? 1.932 -12.552 25.711 1.00 40.62 164 SER A CA 1
ATOM 1253 C C . SER A 1 164 ? 0.937 -12.319 26.842 1.00 40.62 164 SER A C 1
ATOM 1255 O O . SER A 1 164 ? 1.084 -11.385 27.624 1.00 40.62 164 SER A O 1
ATOM 1257 N N . GLY A 1 165 ? -0.133 -13.109 26.857 1.00 48.84 165 GLY A N 1
ATOM 1258 C CA . GLY A 1 165 ? -1.026 -13.196 27.995 1.00 48.84 165 GLY A CA 1
ATOM 1259 C C . GLY A 1 165 ? -0.266 -13.866 29.128 1.00 48.84 165 GLY A C 1
ATOM 1260 O O . GLY A 1 165 ? 0.077 -15.042 29.018 1.00 48.84 165 GLY A O 1
ATOM 1261 N N . THR A 1 166 ? 0.009 -13.104 30.180 1.00 38.66 166 THR A N 1
ATOM 1262 C CA . THR A 1 166 ? 0.243 -13.623 31.532 1.00 38.66 166 THR A CA 1
ATOM 1263 C C . THR A 1 166 ? -0.311 -12.621 32.521 1.00 38.66 166 THR A C 1
ATOM 1265 O O . THR A 1 166 ? -0.078 -11.412 32.294 1.00 38.66 166 THR A O 1
#

Secondary structure (DSSP, 8-state):
-EEEEEEEEE-TTTT-HHHHHHHHHHHTT-EEEEEEEE--SSTTSPEEEEEEEEESSHHHHHHHHHHHHHTTEEEP--SSPEEEE-SBTTBPPTTBPPP-SS-EEEEETTEEEEEES--TT-EEEEETTTTEEEEE-GGG--TT-EEEESSTTEEEPPP-------